Protein AF-A0A7H8QP71-F1 (afdb_monomer_lite)

Radius of gyration: 16.62 Å; chains: 1; bounding box: 45×34×46 Å

Foldseek 3Di:
DVVVPQFADEDEDDPPQLLQDADQVVSLVSQVVVLVVVLVVCVVPVRHYAYAGRANPPQLQSRLVSQCCSCPPSVHQYHEHAAFRQHDPRQDTHACQDCSNVNNLVSLLVSLHEYEYFYHFHGPVQQDDDDRPCPVVCVCTDPNHPRLVRSVVSVVSNVVSCVCVSRVSHHYHYPDVNSD

pLDDT: mean 95.92, std 5.65, range [64.25, 98.94]

Structure (mmCIF, N/CA/C/O backbone):
data_AF-A0A7H8QP71-F1
#
_entry.id   AF-A0A7H8QP71-F1
#
loop_
_atom_site.group_PDB
_atom_site.id
_atom_site.type_symbol
_atom_site.label_atom_id
_atom_site.label_alt_id
_atom_site.label_comp_id
_atom_site.label_asym_id
_atom_site.label_entity_id
_atom_site.label_seq_id
_atom_site.pdbx_PDB_ins_code
_atom_site.Cartn_x
_atom_site.Cartn_y
_atom_site.Cartn_z
_atom_site.occupancy
_atom_site.B_iso_or_equiv
_atom_site.auth_seq_id
_atom_site.auth_comp_id
_atom_site.auth_asym_id
_atom_site.auth_atom_id
_atom_site.pdbx_PDB_model_num
ATOM 1 N N . MET A 1 1 ? -24.099 -7.118 -1.030 1.00 96.75 1 MET A N 1
ATOM 2 C CA . MET A 1 1 ? -23.717 -7.487 0.349 1.00 96.75 1 MET A CA 1
ATOM 3 C C . MET A 1 1 ? -24.867 -8.198 1.041 1.00 96.75 1 MET A C 1
ATOM 5 O O . MET A 1 1 ? -24.721 -9.385 1.267 1.00 96.75 1 MET A O 1
ATOM 9 N N . ASP A 1 2 ? -26.013 -7.548 1.276 1.00 97.75 2 ASP A N 1
ATOM 10 C CA . ASP A 1 2 ? -27.135 -8.154 2.027 1.00 97.75 2 ASP A CA 1
ATOM 11 C C . ASP A 1 2 ? -27.698 -9.436 1.399 1.00 97.75 2 ASP A C 1
ATOM 13 O O . ASP A 1 2 ? -27.838 -10.438 2.089 1.00 97.75 2 ASP A O 1
ATOM 17 N N . ALA A 1 3 ? -27.947 -9.435 0.086 1.00 98.31 3 ALA A N 1
ATOM 18 C CA . ALA A 1 3 ? -28.452 -10.617 -0.622 1.00 98.31 3 ALA A CA 1
ATOM 19 C C . ALA A 1 3 ? -27.491 -11.823 -0.577 1.00 98.31 3 ALA A C 1
ATOM 21 O O . ALA A 1 3 ? -27.935 -12.959 -0.672 1.00 98.31 3 ALA A O 1
ATOM 22 N N . GLU A 1 4 ? -26.192 -11.566 -0.397 1.00 98.00 4 GLU A N 1
ATOM 23 C CA . GLU A 1 4 ? -25.118 -12.569 -0.440 1.00 98.00 4 GLU A CA 1
ATOM 24 C C . GLU A 1 4 ? -24.522 -12.849 0.953 1.00 98.00 4 GLU A C 1
ATOM 26 O O . GLU A 1 4 ? -23.498 -13.516 1.067 1.00 98.00 4 GLU A O 1
ATOM 31 N N . GLY A 1 5 ? -25.107 -12.298 2.025 1.00 97.81 5 GLY A N 1
ATOM 32 C CA . GLY A 1 5 ? -24.637 -12.515 3.398 1.00 97.81 5 GLY A CA 1
ATOM 33 C C . GLY A 1 5 ? -23.273 -11.896 3.739 1.00 97.81 5 GLY A C 1
ATOM 34 O O . GLY A 1 5 ? -22.621 -12.339 4.679 1.00 97.81 5 GLY A O 1
ATOM 35 N N . VAL A 1 6 ? -22.813 -10.876 3.006 1.00 98.06 6 VAL A N 1
ATOM 36 C CA . VAL A 1 6 ? -21.547 -10.185 3.321 1.00 98.06 6 VAL A CA 1
ATOM 37 C C . VAL A 1 6 ? -21.783 -9.142 4.412 1.00 98.06 6 VAL A C 1
ATOM 39 O O . VAL A 1 6 ? -22.377 -8.088 4.163 1.00 98.06 6 VAL A O 1
ATOM 42 N N . GLU A 1 7 ? -21.304 -9.425 5.620 1.00 98.00 7 GLU A N 1
ATOM 43 C CA . GLU A 1 7 ? -21.551 -8.593 6.804 1.00 98.00 7 GLU A CA 1
ATOM 44 C C . GLU A 1 7 ? -20.663 -7.349 6.871 1.00 98.00 7 GLU A C 1
ATOM 46 O O . GLU A 1 7 ? -21.140 -6.288 7.263 1.00 98.00 7 GLU A O 1
ATOM 51 N N . TYR A 1 8 ? -19.406 -7.437 6.438 1.00 98.44 8 TYR A N 1
ATOM 52 C CA . TYR A 1 8 ? -18.446 -6.341 6.556 1.00 98.44 8 TYR A CA 1
ATOM 53 C C . TYR A 1 8 ? -17.521 -6.276 5.342 1.00 98.44 8 TYR A C 1
ATOM 55 O O . TYR A 1 8 ? -17.147 -7.311 4.788 1.00 98.44 8 TYR A O 1
ATOM 63 N N . MET A 1 9 ? -17.144 -5.069 4.923 1.00 98.38 9 MET A N 1
ATOM 64 C CA . MET A 1 9 ? -16.228 -4.855 3.804 1.00 98.38 9 MET A CA 1
ATOM 65 C C . MET A 1 9 ? -15.165 -3.819 4.159 1.00 98.38 9 MET A C 1
ATOM 67 O O . MET A 1 9 ? -15.475 -2.690 4.533 1.00 98.38 9 MET A O 1
ATOM 71 N N . LEU A 1 10 ? -13.902 -4.203 3.989 1.00 98.38 10 LEU A N 1
ATOM 72 C CA . LEU A 1 10 ? -12.788 -3.265 3.995 1.00 98.38 10 LEU A CA 1
ATOM 73 C C . LEU A 1 10 ? -12.629 -2.682 2.592 1.00 98.38 10 LEU A C 1
ATOM 75 O O . LEU A 1 10 ? -12.490 -3.420 1.618 1.00 98.38 10 LEU A O 1
ATOM 79 N N . LEU A 1 11 ? -12.687 -1.360 2.502 1.00 98.62 11 LEU A N 1
ATOM 80 C CA . LEU A 1 11 ? -12.586 -0.593 1.270 1.00 98.62 11 LEU A CA 1
ATOM 81 C C . LEU A 1 11 ? -11.165 -0.046 1.106 1.00 98.62 11 LEU A C 1
ATOM 83 O O . LEU A 1 11 ? -10.495 0.282 2.085 1.00 98.62 11 LEU A O 1
ATOM 87 N N . SER A 1 12 ? -10.716 0.082 -0.138 1.00 98.56 12 SER A N 1
ATOM 88 C CA . SER A 1 12 ? -9.365 0.534 -0.478 1.00 98.56 12 SER A CA 1
ATOM 89 C C . SER A 1 12 ? -9.347 1.298 -1.800 1.00 98.56 12 SER A C 1
ATOM 91 O O . SER A 1 12 ? -10.229 1.119 -2.645 1.00 98.56 12 SER A O 1
ATOM 93 N N . LEU A 1 13 ? -8.316 2.119 -2.015 1.00 98.38 13 LEU A N 1
ATOM 94 C CA . LEU A 1 13 ? -8.101 2.789 -3.297 1.00 98.38 13 LEU A CA 1
ATOM 95 C C . LEU A 1 13 ? -7.766 1.760 -4.383 1.00 98.38 13 LEU A C 1
ATOM 97 O O . LEU A 1 13 ? -6.884 0.921 -4.204 1.00 98.38 13 LEU A O 1
ATOM 101 N N . THR A 1 14 ? -8.463 1.836 -5.517 1.00 97.06 14 THR A N 1
ATOM 102 C CA . THR A 1 14 ? -8.239 0.924 -6.644 1.00 97.06 14 THR A CA 1
ATOM 103 C C . THR A 1 14 ? -6.866 1.128 -7.298 1.00 97.06 14 THR A C 1
ATOM 105 O O . THR A 1 14 ? -6.278 2.209 -7.243 1.00 97.06 14 THR A O 1
ATOM 108 N N . SER A 1 15 ? -6.365 0.079 -7.945 1.00 96.25 15 SER A N 1
ATOM 109 C CA . SER A 1 15 ? -5.052 0.047 -8.593 1.00 96.25 15 SER A CA 1
ATOM 110 C C . SER A 1 15 ? -4.991 0.942 -9.847 1.00 96.25 15 SER A C 1
ATOM 112 O O . SER A 1 15 ? -5.949 0.957 -10.623 1.00 96.25 15 SER A O 1
ATOM 114 N N . PRO A 1 16 ? -3.883 1.674 -10.099 1.00 95.75 16 PRO A N 1
ATOM 115 C CA . PRO A 1 16 ? -2.628 1.675 -9.338 1.00 95.75 16 PRO A CA 1
ATOM 116 C C . PRO A 1 16 ? -2.602 2.674 -8.170 1.00 95.75 16 PRO A C 1
ATOM 118 O O . PRO A 1 16 ? -1.577 2.788 -7.506 1.00 95.75 16 PRO A O 1
ATOM 121 N N . GLY A 1 17 ? -3.680 3.425 -7.930 1.00 97.06 17 GLY A N 1
ATOM 122 C CA . GLY A 1 17 ? -3.755 4.423 -6.862 1.00 97.06 17 GLY A CA 1
ATOM 123 C C . GLY A 1 17 ? -2.553 5.375 -6.833 1.00 97.06 17 GLY A C 1
ATOM 124 O O . GLY A 1 17 ? -2.038 5.793 -7.874 1.00 97.06 17 GLY A O 1
ATOM 125 N N . CYS A 1 18 ? -2.068 5.675 -5.627 1.00 98.06 18 CYS A N 1
ATOM 126 C CA . CYS A 1 18 ? -0.901 6.534 -5.412 1.00 98.06 18 CYS A CA 1
ATOM 127 C C . CYS A 1 18 ? 0.391 5.952 -6.012 1.00 98.06 18 CYS A C 1
ATOM 129 O O . CYS A 1 18 ? 1.253 6.708 -6.463 1.00 98.06 18 CYS A O 1
ATOM 131 N N . GLN A 1 19 ? 0.509 4.620 -6.105 1.00 98.25 19 GLN A N 1
ATOM 132 C CA . GLN A 1 19 ? 1.665 3.953 -6.716 1.00 98.25 19 GLN A CA 1
ATOM 133 C C . GLN A 1 19 ? 1.809 4.275 -8.209 1.00 98.25 19 GLN A C 1
ATOM 135 O O . GLN A 1 19 ? 2.903 4.165 -8.765 1.00 98.25 19 GLN A O 1
ATOM 140 N N . GLY A 1 20 ? 0.725 4.684 -8.875 1.00 97.19 20 GLY A N 1
ATOM 141 C CA . GLY A 1 20 ? 0.747 5.117 -10.270 1.00 97.19 20 GLY A CA 1
ATOM 142 C C . GLY A 1 20 ? 1.223 6.554 -10.492 1.00 97.19 20 GLY A C 1
ATOM 143 O O . GLY A 1 20 ? 1.465 6.914 -11.641 1.00 97.19 20 GLY A O 1
ATOM 144 N N . ILE A 1 21 ? 1.349 7.369 -9.439 1.00 97.50 21 ILE A N 1
ATOM 145 C CA . ILE A 1 21 ? 1.651 8.803 -9.532 1.00 97.50 21 ILE A CA 1
ATOM 146 C C . ILE A 1 21 ? 3.168 9.026 -9.360 1.00 97.50 21 ILE A C 1
ATOM 148 O O . ILE A 1 21 ? 3.681 8.823 -8.257 1.00 97.50 21 ILE A O 1
ATOM 152 N N . PRO A 1 22 ? 3.906 9.458 -10.407 1.00 96.88 22 PRO A N 1
ATOM 153 C CA . PRO A 1 22 ? 5.357 9.653 -10.313 1.00 96.88 22 PRO A CA 1
ATOM 154 C C . PRO A 1 22 ? 5.771 10.914 -9.547 1.00 96.88 22 PRO A C 1
ATOM 156 O O . PRO A 1 22 ? 6.886 10.980 -9.038 1.00 96.88 22 PRO A O 1
ATOM 159 N N . ASP A 1 23 ? 4.902 11.925 -9.475 1.00 98.06 23 ASP A N 1
ATOM 160 C CA . ASP A 1 23 ? 5.159 13.126 -8.679 1.00 98.06 23 ASP A CA 1
ATOM 161 C C . ASP A 1 23 ? 4.878 12.844 -7.199 1.00 98.06 23 ASP A C 1
ATOM 163 O O . ASP A 1 23 ? 3.738 12.580 -6.814 1.00 98.06 23 ASP A O 1
ATOM 167 N N . GLN A 1 24 ? 5.923 12.909 -6.371 1.00 98.25 24 GLN A N 1
ATOM 168 C CA . GLN A 1 24 ? 5.843 12.585 -4.946 1.00 98.25 24 GLN A CA 1
ATOM 169 C C . GLN A 1 24 ? 4.784 13.420 -4.217 1.00 98.25 24 GLN A C 1
ATOM 171 O O . GLN A 1 24 ? 3.942 12.867 -3.514 1.00 98.25 24 GLN A O 1
ATOM 176 N N . LYS A 1 25 ? 4.779 14.744 -4.409 1.00 98.44 25 LYS A N 1
ATOM 177 C CA . LYS A 1 25 ? 3.866 15.641 -3.684 1.00 98.44 25 LYS A CA 1
ATOM 178 C C . LYS A 1 25 ? 2.413 15.382 -4.059 1.00 98.44 25 LYS A C 1
ATOM 180 O O . LYS A 1 25 ? 1.537 15.415 -3.198 1.00 98.44 25 LYS A O 1
ATOM 185 N N . LEU A 1 26 ? 2.149 15.120 -5.336 1.00 98.62 26 LEU A N 1
ATOM 186 C CA . LEU A 1 26 ? 0.825 14.760 -5.817 1.00 98.62 26 LEU A CA 1
ATOM 187 C C . LEU A 1 26 ? 0.392 13.395 -5.279 1.00 98.62 26 LEU A C 1
ATOM 189 O O . LEU A 1 26 ? -0.768 13.258 -4.898 1.00 98.62 26 LEU A O 1
ATOM 193 N N . ALA A 1 27 ? 1.291 12.410 -5.218 1.00 98.75 27 ALA A N 1
ATOM 194 C CA . ALA A 1 27 ? 0.999 11.087 -4.668 1.00 98.75 27 ALA A CA 1
ATOM 195 C C . ALA A 1 27 ? 0.645 11.162 -3.174 1.00 98.75 27 ALA A C 1
ATOM 197 O O . ALA A 1 27 ? -0.358 10.593 -2.750 1.00 98.75 27 ALA A O 1
ATOM 198 N N . GLU A 1 28 ? 1.433 11.905 -2.393 1.00 98.81 28 GLU A N 1
ATOM 199 C CA . GLU A 1 28 ? 1.207 12.140 -0.961 1.00 98.81 28 GLU A CA 1
ATOM 200 C C . GLU A 1 28 ? -0.116 12.864 -0.718 1.00 98.81 28 GLU A C 1
ATOM 202 O O . GLU A 1 28 ? -0.943 12.401 0.064 1.00 98.81 28 GLU A O 1
ATOM 207 N N . LYS A 1 29 ? -0.360 13.953 -1.456 1.00 98.75 29 LYS A N 1
ATOM 208 C CA . LYS A 1 29 ? -1.617 14.696 -1.379 1.00 98.75 29 LYS A CA 1
ATOM 209 C C . LYS A 1 29 ? -2.817 13.815 -1.740 1.00 98.75 29 LYS A C 1
ATOM 211 O O . LYS A 1 29 ? -3.819 13.836 -1.033 1.00 98.75 29 LYS A O 1
ATOM 216 N N . SER A 1 30 ? -2.704 13.027 -2.810 1.00 98.75 30 SER A N 1
ATOM 217 C CA . SER A 1 30 ? -3.775 12.130 -3.261 1.00 98.75 30 SER A CA 1
ATOM 218 C C . SER A 1 30 ? -4.073 11.037 -2.235 1.00 98.75 30 SER A C 1
ATOM 220 O O . SER A 1 30 ? -5.234 10.677 -2.062 1.00 98.75 30 SER A O 1
ATOM 222 N N . ALA A 1 31 ? -3.047 10.528 -1.541 1.00 98.88 31 ALA A N 1
ATOM 223 C CA . ALA A 1 31 ? -3.216 9.568 -0.455 1.00 98.88 31 ALA A CA 1
ATOM 224 C C . ALA A 1 31 ? -4.059 10.170 0.677 1.00 98.88 31 ALA A C 1
ATOM 226 O O . ALA A 1 31 ? -5.094 9.607 1.027 1.00 98.88 31 ALA A O 1
ATOM 227 N N . THR A 1 32 ? -3.670 11.345 1.180 1.00 98.88 32 THR A N 1
ATOM 228 C CA . THR A 1 32 ? -4.397 12.034 2.255 1.00 98.88 32 THR A CA 1
ATOM 229 C C . THR A 1 32 ? -5.830 12.379 1.846 1.00 98.88 32 THR A C 1
ATOM 231 O O . THR A 1 32 ? -6.762 12.042 2.573 1.00 98.88 32 THR A O 1
ATOM 234 N N . GLU A 1 33 ? -6.035 12.968 0.662 1.00 98.81 33 GLU A N 1
ATOM 235 C CA . GLU A 1 33 ? -7.375 13.327 0.171 1.00 98.81 33 GLU A CA 1
ATOM 236 C C . GLU A 1 33 ? -8.281 12.096 0.013 1.00 98.81 33 GLU A C 1
ATOM 238 O O . GLU A 1 33 ? -9.457 12.141 0.379 1.00 98.81 33 GLU A O 1
ATOM 243 N N . PHE A 1 34 ? -7.741 10.979 -0.490 1.00 98.88 34 PHE A N 1
ATOM 244 C CA . PHE A 1 34 ? -8.492 9.729 -0.578 1.00 98.88 34 PHE A CA 1
ATOM 245 C C . PHE A 1 34 ? -8.835 9.168 0.803 1.00 98.88 34 PHE A C 1
ATOM 247 O O . PHE A 1 34 ? -9.967 8.740 1.013 1.00 98.88 34 PHE A O 1
ATOM 254 N N . ASN A 1 35 ? -7.881 9.155 1.734 1.00 98.94 35 ASN A N 1
ATOM 255 C CA . ASN A 1 35 ? -8.091 8.609 3.071 1.00 98.94 35 ASN A CA 1
ATOM 256 C C . ASN A 1 35 ? -9.153 9.405 3.840 1.00 98.94 35 ASN A C 1
ATOM 258 O O . ASN A 1 35 ? -10.042 8.808 4.446 1.00 98.94 35 ASN A O 1
ATOM 262 N N . ASP A 1 36 ? -9.116 10.735 3.754 1.00 98.88 36 ASP A N 1
ATOM 263 C CA . ASP A 1 36 ? -10.110 11.604 4.387 1.00 98.88 36 ASP A CA 1
ATOM 264 C C . ASP A 1 36 ? -11.502 11.404 3.768 1.00 98.88 36 ASP A C 1
ATOM 266 O O . ASP A 1 36 ? -12.500 11.274 4.485 1.00 98.88 36 ASP A O 1
ATOM 270 N N . TRP A 1 37 ? -11.577 11.309 2.434 1.00 98.81 37 TRP A N 1
ATOM 271 C CA . TRP A 1 37 ? -12.822 10.986 1.737 1.00 98.81 37 TRP A CA 1
ATOM 272 C C . TRP A 1 37 ? -13.361 9.613 2.154 1.00 98.81 37 TRP A C 1
ATOM 274 O O . TRP A 1 37 ? -14.534 9.490 2.509 1.00 98.81 37 TRP A O 1
ATOM 284 N N . LEU A 1 38 ? -12.510 8.584 2.170 1.00 98.81 38 LEU A N 1
ATOM 285 C CA . LEU A 1 38 ? -12.912 7.227 2.521 1.00 98.81 38 LEU A CA 1
ATOM 286 C C . LEU A 1 38 ? -13.401 7.149 3.971 1.00 98.81 38 LEU A C 1
ATOM 288 O O . LEU A 1 38 ? -14.416 6.507 4.232 1.00 98.81 38 LEU A O 1
ATOM 292 N N . ALA A 1 39 ? -12.736 7.827 4.907 1.00 98.81 39 ALA A N 1
ATOM 293 C CA . ALA A 1 39 ? -13.176 7.894 6.297 1.00 98.81 39 ALA A CA 1
ATOM 294 C C . ALA A 1 39 ? -14.568 8.538 6.429 1.00 98.81 39 ALA A C 1
ATOM 296 O O . ALA A 1 39 ? -15.423 8.035 7.170 1.00 98.81 39 ALA A O 1
ATOM 297 N N . ALA A 1 40 ? -14.834 9.606 5.669 1.00 98.69 40 ALA A N 1
ATOM 298 C CA . ALA A 1 40 ? -16.148 10.242 5.627 1.00 98.69 40 ALA A CA 1
ATOM 299 C C . ALA A 1 40 ? -17.231 9.309 5.052 1.00 98.69 40 ALA A C 1
ATOM 301 O O . ALA A 1 40 ? -18.346 9.269 5.575 1.00 98.69 40 ALA A O 1
ATOM 302 N N . GLU A 1 41 ? -16.916 8.527 4.015 1.00 98.62 41 GLU A N 1
ATOM 303 C CA . GLU A 1 41 ? -17.840 7.540 3.440 1.00 98.62 41 GLU A CA 1
ATOM 304 C C . GLU A 1 41 ? -18.102 6.362 4.386 1.00 98.62 41 GLU A C 1
ATOM 306 O O . GLU A 1 41 ? -19.257 6.002 4.618 1.00 98.62 41 GLU A O 1
ATOM 311 N N . VAL A 1 42 ? -17.052 5.802 4.991 1.00 98.38 42 VAL A N 1
ATOM 312 C CA . VAL A 1 42 ? -17.143 4.703 5.965 1.00 98.38 42 VAL A CA 1
ATOM 313 C C . VAL A 1 42 ? -18.014 5.099 7.157 1.00 98.38 42 VAL A C 1
ATOM 315 O O . VAL A 1 42 ? -18.854 4.313 7.595 1.00 98.38 42 VAL A O 1
ATOM 318 N N . THR A 1 43 ? -17.895 6.338 7.642 1.00 97.62 43 THR A N 1
ATOM 319 C CA . THR A 1 43 ? -18.673 6.837 8.790 1.00 97.62 43 THR A CA 1
ATOM 320 C C . THR A 1 43 ? -20.185 6.819 8.540 1.00 97.62 43 THR A C 1
ATOM 322 O O . THR A 1 43 ? -20.961 6.677 9.485 1.00 97.62 43 THR A O 1
ATOM 325 N N . LYS A 1 44 ? -20.636 6.879 7.278 1.00 98.25 44 LYS A N 1
ATOM 326 C CA . LYS A 1 44 ? -22.067 6.783 6.936 1.00 98.25 44 LYS A CA 1
ATOM 327 C C . LYS A 1 44 ? -22.661 5.422 7.302 1.00 98.25 44 LYS A C 1
ATOM 329 O O . LYS A 1 44 ? -23.869 5.333 7.514 1.00 98.25 44 LYS A O 1
ATOM 334 N N . ASN A 1 45 ? -21.841 4.369 7.368 1.00 97.81 45 ASN A N 1
ATOM 335 C CA . ASN A 1 45 ? -22.254 3.047 7.829 1.00 97.81 45 ASN A CA 1
ATOM 336 C C . ASN A 1 45 ? -21.063 2.221 8.359 1.00 97.81 45 ASN A C 1
ATOM 338 O O . ASN A 1 45 ? -20.688 1.187 7.799 1.00 97.81 45 ASN A O 1
ATOM 342 N N . SER A 1 46 ? -20.491 2.663 9.480 1.00 97.25 46 SER A N 1
ATOM 343 C CA . SER A 1 46 ? -19.299 2.053 10.092 1.00 97.25 46 SER A CA 1
ATOM 344 C C . SER A 1 46 ? -19.518 0.626 10.606 1.00 97.25 46 SER A C 1
ATOM 346 O O . SER A 1 46 ? -18.561 -0.109 10.826 1.00 97.25 46 SER A O 1
ATOM 348 N N . THR A 1 47 ? -20.776 0.199 10.758 1.00 97.81 47 THR A N 1
ATOM 349 C CA . THR A 1 47 ? -21.119 -1.189 11.115 1.00 97.81 47 THR A CA 1
ATOM 350 C C . THR A 1 47 ? -20.951 -2.173 9.957 1.00 97.81 47 THR A C 1
ATOM 352 O O . THR A 1 47 ? -20.939 -3.378 10.189 1.00 97.81 47 THR A O 1
ATOM 355 N N . ARG A 1 48 ? -20.829 -1.678 8.717 1.00 98.31 48 ARG A N 1
ATOM 356 C CA . ARG A 1 48 ? -20.731 -2.496 7.493 1.00 98.31 48 ARG A CA 1
ATOM 357 C C . ARG A 1 48 ? -19.452 -2.250 6.698 1.00 98.31 48 ARG A C 1
ATOM 359 O O . ARG A 1 48 ? -19.092 -3.090 5.874 1.00 98.31 48 ARG A O 1
ATOM 366 N N . PHE A 1 49 ? -18.784 -1.121 6.924 1.00 98.75 49 PHE A N 1
ATOM 367 C CA . PHE A 1 49 ? -17.603 -0.720 6.170 1.00 98.75 49 PHE A CA 1
ATOM 368 C C . PHE A 1 49 ? -16.456 -0.300 7.081 1.00 98.75 49 PHE A C 1
ATOM 370 O O . PHE A 1 49 ? -16.677 0.278 8.144 1.00 98.75 49 PHE A O 1
ATOM 377 N N . GLY A 1 50 ? -15.239 -0.559 6.612 1.00 98.69 50 GLY A N 1
ATOM 378 C CA . GLY A 1 50 ? -13.987 -0.052 7.165 1.00 98.69 50 GLY A CA 1
ATOM 379 C C . GLY A 1 50 ? -13.039 0.364 6.040 1.00 98.69 50 GLY A C 1
ATOM 380 O O . GLY A 1 50 ? -13.294 0.069 4.871 1.00 98.69 50 GLY A O 1
ATOM 381 N N . GLY A 1 51 ? -11.955 1.056 6.381 1.00 98.69 51 GLY A N 1
ATOM 382 C CA . GLY A 1 51 ? -10.973 1.546 5.411 1.00 98.69 51 GLY A CA 1
ATOM 383 C C . GLY A 1 51 ? -9.604 0.887 5.548 1.00 98.69 51 GLY A C 1
ATOM 384 O O . GLY A 1 51 ? -9.181 0.526 6.650 1.00 98.69 51 GLY A O 1
ATOM 385 N N . LEU A 1 52 ? -8.911 0.764 4.418 1.00 98.94 52 LEU A N 1
ATOM 386 C CA . LEU A 1 52 ? -7.473 0.534 4.325 1.00 98.94 52 LEU A CA 1
ATOM 387 C C . LEU A 1 52 ? -6.818 1.780 3.728 1.00 98.94 52 LEU A C 1
ATOM 389 O O . LEU A 1 52 ? -7.277 2.303 2.711 1.00 98.94 52 LEU A O 1
ATOM 393 N N . ALA A 1 53 ? -5.737 2.232 4.356 1.00 98.94 53 ALA A N 1
ATOM 394 C CA . ALA A 1 53 ? -5.020 3.432 3.965 1.00 98.94 53 ALA A CA 1
ATOM 395 C C . ALA A 1 53 ? -4.444 3.299 2.554 1.00 98.94 53 ALA A C 1
ATOM 397 O O . ALA A 1 53 ? -3.720 2.343 2.257 1.00 98.94 53 ALA A O 1
ATOM 398 N N . ALA A 1 54 ? -4.724 4.288 1.708 1.00 98.88 54 ALA A N 1
ATOM 399 C CA . ALA A 1 54 ? -3.892 4.575 0.554 1.00 98.88 54 ALA A CA 1
ATOM 400 C C . ALA A 1 54 ? -2.619 5.275 1.037 1.00 98.88 54 ALA A C 1
ATOM 402 O O . ALA A 1 54 ? -2.677 6.164 1.886 1.00 98.88 54 ALA A O 1
ATOM 403 N N . LEU A 1 55 ? -1.472 4.887 0.488 1.00 98.94 55 LEU A N 1
ATOM 404 C CA . LEU A 1 55 ? -0.169 5.414 0.887 1.00 98.94 55 LEU A CA 1
ATOM 405 C C . LEU A 1 55 ? 0.623 5.821 -0.352 1.00 98.94 55 LEU A C 1
ATOM 407 O O . LEU A 1 55 ? 0.698 5.063 -1.320 1.00 98.94 55 LEU A O 1
ATOM 411 N N . SER A 1 56 ? 1.233 7.004 -0.310 1.00 98.75 56 SER A N 1
ATOM 412 C CA . SER A 1 56 ? 2.354 7.323 -1.192 1.00 98.75 56 SER A CA 1
ATOM 413 C C . SER A 1 56 ? 3.573 6.589 -0.667 1.00 98.75 56 SER A C 1
ATOM 415 O O . SER A 1 56 ? 3.921 6.744 0.496 1.00 98.75 56 SER A O 1
ATOM 417 N N . MET A 1 57 ? 4.223 5.794 -1.509 1.00 98.75 57 MET A N 1
ATOM 418 C CA . MET A 1 57 ? 5.383 5.007 -1.090 1.00 98.75 57 MET A CA 1
ATOM 419 C C . MET A 1 57 ? 6.698 5.612 -1.593 1.00 98.75 57 MET A C 1
ATOM 421 O O . MET A 1 57 ? 7.710 4.923 -1.603 1.00 98.75 57 MET A O 1
ATOM 425 N N . HIS A 1 58 ? 6.700 6.883 -2.011 1.00 98.75 58 HIS A N 1
ATOM 426 C CA . HIS A 1 58 ? 7.911 7.621 -2.408 1.00 98.75 58 HIS A CA 1
ATOM 427 C C . HIS A 1 58 ? 8.890 7.804 -1.239 1.00 98.75 58 HIS A C 1
ATOM 429 O O . HIS A 1 58 ? 10.095 7.615 -1.400 1.00 98.75 58 HIS A O 1
ATOM 435 N N . ASP A 1 59 ? 8.365 8.148 -0.060 1.00 98.69 59 ASP A N 1
ATOM 436 C CA . ASP A 1 59 ? 9.132 8.325 1.173 1.00 98.69 59 ASP A CA 1
ATOM 437 C C . ASP A 1 59 ? 8.561 7.412 2.276 1.00 98.69 59 ASP A C 1
ATOM 439 O O . ASP A 1 59 ? 7.414 7.591 2.693 1.00 98.69 59 ASP A O 1
ATOM 443 N N . PRO A 1 60 ? 9.339 6.441 2.785 1.00 98.81 60 PRO A N 1
ATOM 444 C CA . PRO A 1 60 ? 8.887 5.496 3.801 1.00 98.81 60 PRO A CA 1
ATOM 445 C C . PRO A 1 60 ? 8.535 6.164 5.131 1.00 98.81 60 PRO A C 1
ATOM 447 O O . PRO A 1 60 ? 7.687 5.651 5.858 1.00 98.81 60 PRO A O 1
ATOM 450 N N . SER A 1 61 ? 9.150 7.300 5.462 1.00 98.69 61 SER A N 1
ATOM 451 C CA . SER A 1 61 ? 8.835 8.045 6.686 1.00 98.69 61 SER A CA 1
ATOM 452 C C . SER A 1 61 ? 7.508 8.787 6.551 1.00 98.69 61 SER A C 1
ATOM 454 O O . SER A 1 61 ? 6.716 8.803 7.493 1.00 98.69 61 SER A O 1
ATOM 456 N N . GLN A 1 62 ? 7.234 9.356 5.374 1.00 98.75 62 GLN A N 1
ATOM 457 C CA . GLN A 1 62 ? 5.944 9.984 5.080 1.00 98.75 62 GLN A CA 1
ATOM 458 C C . GLN A 1 62 ? 4.825 8.936 5.050 1.00 98.75 62 GLN A C 1
ATOM 460 O O . GLN A 1 62 ? 3.802 9.123 5.709 1.00 98.75 62 GLN A O 1
ATOM 465 N N . ALA A 1 63 ? 5.054 7.803 4.378 1.00 98.94 63 ALA A N 1
ATOM 466 C CA . ALA A 1 63 ? 4.110 6.690 4.328 1.00 98.94 63 ALA A CA 1
ATOM 467 C C . ALA A 1 63 ? 3.788 6.158 5.733 1.00 98.94 63 ALA A C 1
ATOM 469 O O . ALA A 1 63 ? 2.637 5.863 6.048 1.00 98.94 63 ALA A O 1
ATOM 470 N N . ALA A 1 64 ? 4.804 6.061 6.596 1.00 98.94 64 ALA A N 1
ATOM 471 C CA . ALA A 1 64 ? 4.650 5.648 7.987 1.00 98.94 64 ALA A CA 1
ATOM 472 C C . ALA A 1 64 ? 3.772 6.626 8.778 1.00 98.94 64 ALA A C 1
ATOM 474 O O . ALA A 1 64 ? 2.889 6.189 9.513 1.00 98.94 64 ALA A O 1
ATOM 475 N N . ALA A 1 65 ? 3.997 7.931 8.609 1.00 98.94 65 ALA A N 1
ATOM 476 C CA . ALA A 1 65 ? 3.214 8.967 9.273 1.00 98.94 65 ALA A CA 1
ATOM 477 C C . ALA A 1 65 ? 1.749 8.969 8.806 1.00 98.94 65 ALA A C 1
ATOM 479 O O . ALA A 1 65 ? 0.846 9.061 9.634 1.00 98.94 65 ALA A O 1
ATOM 480 N N . GLU A 1 66 ? 1.491 8.807 7.504 1.00 98.94 66 GLU A N 1
ATOM 481 C CA . GLU A 1 66 ? 0.118 8.729 6.988 1.00 98.94 66 GLU A CA 1
ATOM 482 C C . GLU A 1 66 ? -0.588 7.436 7.431 1.00 98.94 66 GLU A C 1
ATOM 484 O O . GLU A 1 66 ? -1.770 7.459 7.780 1.00 98.94 66 GLU A O 1
ATOM 489 N N . LEU A 1 67 ? 0.125 6.308 7.504 1.00 98.94 67 LEU A N 1
ATOM 490 C CA . LEU A 1 67 ? -0.427 5.081 8.080 1.00 98.94 67 LEU A CA 1
ATOM 491 C C . LEU A 1 67 ? -0.775 5.265 9.565 1.00 98.94 67 LEU A C 1
ATOM 493 O O . LEU A 1 67 ? -1.858 4.883 9.995 1.00 98.94 67 LEU A O 1
ATOM 497 N N . GLU A 1 68 ? 0.115 5.870 10.350 1.00 98.94 68 GLU A N 1
ATOM 498 C CA . GLU A 1 68 ? -0.139 6.164 11.762 1.00 98.94 68 GLU A CA 1
ATOM 499 C C . GLU A 1 68 ? -1.370 7.057 11.931 1.00 98.94 68 GLU A C 1
ATOM 501 O O . GLU A 1 68 ? -2.265 6.711 12.704 1.00 98.94 68 GLU A O 1
ATOM 506 N N . ARG A 1 69 ? -1.477 8.138 11.149 1.00 98.88 69 ARG A N 1
ATOM 507 C CA . ARG A 1 69 ? -2.641 9.033 11.149 1.00 98.88 69 ARG A CA 1
ATOM 508 C C . ARG A 1 69 ? -3.931 8.280 10.829 1.00 98.88 69 ARG A C 1
ATOM 510 O O . ARG A 1 69 ? -4.898 8.347 11.577 1.00 98.88 69 ARG A O 1
ATOM 517 N N . THR A 1 70 ? -3.957 7.525 9.735 1.00 98.94 70 THR A N 1
ATOM 518 C CA . THR A 1 70 ? -5.167 6.805 9.303 1.00 98.94 70 THR A CA 1
ATOM 519 C C . THR A 1 70 ? -5.608 5.732 10.300 1.00 98.94 70 THR A C 1
ATOM 521 O O . THR A 1 70 ? -6.801 5.584 10.561 1.00 98.94 70 THR A O 1
ATOM 524 N N . VAL A 1 71 ? -4.669 5.012 10.914 1.00 98.88 71 VAL A N 1
ATOM 525 C CA . VAL A 1 71 ? -4.978 3.998 11.932 1.00 98.88 71 VAL A CA 1
ATOM 526 C C . VAL A 1 71 ? -5.475 4.646 13.225 1.00 98.88 71 VAL A C 1
ATOM 528 O O . VAL A 1 71 ? -6.484 4.212 13.778 1.00 98.88 71 VAL A O 1
ATOM 531 N N . THR A 1 72 ? -4.795 5.687 13.709 1.00 98.75 72 THR A N 1
ATOM 532 C CA . THR A 1 72 ? -5.056 6.258 15.042 1.00 98.75 72 THR A CA 1
ATOM 533 C C . THR A 1 72 ? -6.160 7.313 15.061 1.00 98.75 72 THR A C 1
ATOM 535 O O . THR A 1 72 ? -6.872 7.425 16.057 1.00 98.75 72 THR A O 1
ATOM 538 N N . GLU A 1 73 ? -6.341 8.060 13.971 1.00 98.69 73 GLU A N 1
ATOM 539 C CA . GLU A 1 73 ? -7.316 9.154 13.883 1.00 98.69 73 GLU A CA 1
ATOM 540 C C . GLU A 1 73 ? -8.547 8.773 13.051 1.00 98.69 73 GLU A C 1
ATOM 542 O O . GLU A 1 73 ? -9.657 9.200 13.371 1.00 98.69 73 GLU A O 1
ATOM 547 N N . LEU A 1 74 ? -8.381 7.952 12.003 1.00 98.69 74 LEU A N 1
ATOM 548 C CA . LEU A 1 74 ? -9.473 7.568 11.089 1.00 98.69 74 LEU A CA 1
ATOM 549 C C . LEU A 1 74 ? -10.008 6.145 11.319 1.00 98.69 74 LEU A C 1
ATOM 551 O O . LEU A 1 74 ? -10.961 5.739 10.654 1.00 98.69 74 LEU A O 1
ATOM 555 N N . ASN A 1 75 ? -9.444 5.402 12.278 1.00 98.25 75 ASN A N 1
ATOM 556 C CA . ASN A 1 75 ? -9.819 4.022 12.614 1.00 98.25 75 ASN A CA 1
ATOM 557 C C . ASN A 1 75 ? -9.701 3.044 11.430 1.00 98.25 75 ASN A C 1
ATOM 559 O O . ASN A 1 75 ? -10.507 2.120 11.286 1.00 98.25 75 ASN A O 1
ATOM 563 N N . PHE A 1 76 ? -8.718 3.251 10.551 1.00 98.81 76 PHE A N 1
ATOM 564 C CA . PHE A 1 76 ? -8.439 2.307 9.469 1.00 98.81 76 PHE A CA 1
ATOM 565 C C . PHE A 1 76 ? -7.792 1.026 10.002 1.00 98.81 76 PHE A C 1
ATOM 567 O O . PHE A 1 76 ? -7.063 1.028 10.991 1.00 98.81 76 PHE A O 1
ATOM 574 N N . PHE A 1 77 ? -8.037 -0.084 9.306 1.00 98.62 77 PHE A N 1
ATOM 575 C CA . PHE A 1 77 ? -7.612 -1.425 9.725 1.00 98.62 77 PHE A CA 1
ATOM 576 C C . PHE A 1 77 ? -6.200 -1.798 9.249 1.00 98.62 77 PHE A C 1
ATOM 578 O O . PHE A 1 77 ? -5.779 -2.938 9.421 1.00 98.62 77 PHE A O 1
ATOM 585 N N . GLY A 1 78 ? -5.482 -0.868 8.619 1.00 98.81 78 GLY A N 1
ATOM 586 C CA . GLY A 1 78 ? -4.185 -1.094 7.987 1.00 98.81 78 GLY A CA 1
ATOM 587 C C . GLY A 1 78 ? -4.045 -0.298 6.698 1.00 98.81 78 GLY A C 1
ATOM 588 O O . GLY A 1 78 ? -4.733 0.705 6.508 1.00 98.81 78 GLY A O 1
ATOM 589 N N . GLY A 1 79 ? -3.170 -0.754 5.806 1.00 98.81 79 GLY A N 1
ATOM 590 C CA . GLY A 1 79 ? -2.921 -0.124 4.506 1.00 98.81 79 GLY A CA 1
ATOM 591 C C . GLY A 1 79 ? -3.082 -1.091 3.340 1.00 98.81 79 GLY A C 1
ATOM 592 O O . GLY A 1 79 ? -2.989 -2.305 3.516 1.00 98.81 79 GLY A O 1
ATOM 593 N N . LEU A 1 80 ? -3.294 -0.553 2.139 1.00 98.81 80 LEU A N 1
ATOM 594 C CA . LEU A 1 80 ? -3.186 -1.299 0.888 1.00 98.81 80 LEU A CA 1
ATOM 595 C C . LEU A 1 80 ? -2.270 -0.550 -0.078 1.00 98.81 80 LEU A C 1
ATOM 597 O O . LEU A 1 80 ? -2.472 0.633 -0.353 1.00 98.81 80 LEU A O 1
ATOM 601 N N . VAL A 1 81 ? -1.280 -1.258 -0.616 1.00 98.75 81 VAL A N 1
ATOM 602 C CA . VAL A 1 81 ? -0.352 -0.741 -1.626 1.00 98.75 81 VAL A CA 1
ATOM 603 C C . VAL A 1 81 ? -0.486 -1.540 -2.915 1.00 98.75 81 VAL A C 1
ATOM 605 O O . VAL A 1 81 ? -0.600 -2.768 -2.897 1.00 98.75 81 VAL A O 1
ATOM 608 N N . ASN A 1 82 ? -0.490 -0.836 -4.045 1.00 98.38 82 ASN A N 1
ATOM 609 C CA . ASN A 1 82 ? -0.584 -1.446 -5.367 1.00 98.38 82 ASN A CA 1
ATOM 610 C C . ASN A 1 82 ? 0.817 -1.720 -5.935 1.00 98.38 82 ASN A C 1
ATOM 612 O O . ASN A 1 82 ? 1.310 -0.951 -6.761 1.00 98.38 82 ASN A O 1
ATOM 616 N N . ASP A 1 83 ? 1.440 -2.812 -5.488 1.00 98.19 83 ASP A N 1
ATOM 617 C CA . ASP A 1 83 ? 2.794 -3.239 -5.868 1.00 98.19 83 ASP A CA 1
ATOM 618 C C . ASP A 1 83 ? 3.836 -2.109 -5.678 1.00 98.19 83 ASP A C 1
ATOM 620 O O . ASP A 1 83 ? 3.812 -1.442 -4.650 1.00 98.19 83 ASP A O 1
ATOM 624 N N . PHE A 1 84 ? 4.768 -1.890 -6.612 1.00 97.94 84 PHE A N 1
ATOM 625 C CA . PHE A 1 84 ? 5.822 -0.874 -6.520 1.00 97.94 84 PHE A CA 1
ATOM 626 C C . PHE A 1 84 ? 5.330 0.562 -6.753 1.00 97.94 84 PHE A C 1
ATOM 628 O O . PHE A 1 84 ? 4.41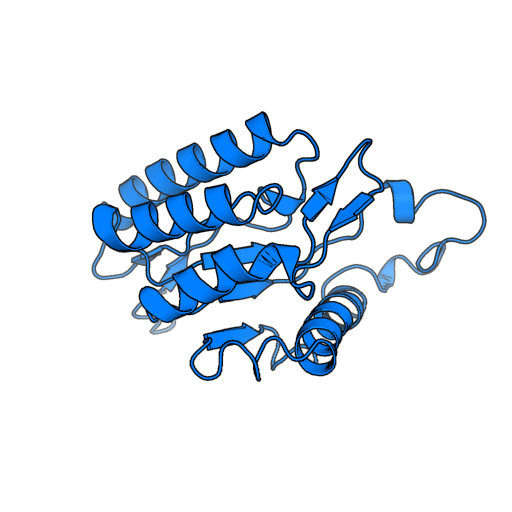1 0.820 -7.538 1.00 97.94 84 PHE A O 1
ATOM 635 N N . GLN A 1 85 ? 6.053 1.530 -6.176 1.00 98.25 85 GLN A N 1
ATOM 636 C CA . GLN A 1 85 ? 5.866 2.954 -6.468 1.00 98.25 85 GLN A CA 1
ATOM 637 C C . GLN A 1 85 ? 6.510 3.302 -7.813 1.00 98.25 85 GLN A C 1
ATOM 639 O O . GLN A 1 85 ? 7.681 2.995 -8.055 1.00 98.25 85 GLN A O 1
ATOM 644 N N . THR A 1 86 ? 5.757 3.955 -8.698 1.00 97.00 86 THR A N 1
ATOM 645 C CA . THR A 1 86 ? 6.311 4.535 -9.923 1.00 97.00 86 THR A CA 1
ATOM 646 C C . THR A 1 86 ? 7.108 5.795 -9.583 1.00 97.00 86 THR A C 1
ATOM 648 O O . THR A 1 86 ? 6.596 6.675 -8.894 1.00 97.00 86 THR A O 1
ATOM 651 N N . MET A 1 87 ? 8.337 5.884 -10.101 1.00 94.88 87 MET A N 1
ATOM 652 C CA . MET A 1 87 ? 9.295 6.964 -9.841 1.00 94.88 87 MET A CA 1
ATOM 653 C C . MET A 1 87 ? 9.738 7.670 -11.128 1.00 94.88 87 MET A C 1
ATOM 655 O O . MET A 1 87 ? 9.654 7.117 -12.231 1.00 94.88 87 MET A O 1
ATOM 659 N N . GLY A 1 88 ? 10.298 8.871 -10.969 1.00 90.75 88 GLY A N 1
ATOM 660 C CA . GLY A 1 88 ? 10.960 9.608 -12.043 1.00 90.75 88 GLY A CA 1
ATOM 661 C C . GLY A 1 88 ? 9.997 10.002 -13.160 1.00 90.75 88 GLY A C 1
ATOM 662 O O . GLY A 1 88 ? 8.923 10.538 -12.913 1.00 90.75 88 GLY A O 1
ATOM 663 N N . ASP A 1 89 ? 10.370 9.720 -14.405 1.00 89.00 89 ASP A N 1
ATOM 664 C CA . ASP A 1 89 ? 9.575 10.057 -15.591 1.00 89.00 89 ASP A CA 1
ATOM 665 C C . ASP A 1 89 ? 8.441 9.047 -15.885 1.00 89.00 89 ASP A C 1
ATOM 667 O O . ASP A 1 89 ? 7.879 9.037 -16.985 1.00 89.00 89 ASP A O 1
ATOM 671 N N . GLY A 1 90 ? 8.135 8.159 -14.935 1.00 87.12 90 GLY A N 1
ATOM 672 C CA . GLY A 1 90 ? 7.143 7.098 -15.084 1.00 87.12 90 GLY A CA 1
ATOM 673 C C . GLY A 1 90 ? 7.713 5.717 -15.418 1.00 87.12 90 GLY A C 1
ATOM 674 O O . GLY A 1 90 ? 6.933 4.771 -15.509 1.00 87.12 90 GLY A O 1
ATOM 675 N N . SER A 1 91 ? 9.032 5.569 -15.599 1.00 85.69 91 SER A N 1
ATOM 676 C CA . SER A 1 91 ? 9.665 4.257 -15.829 1.00 85.69 91 SER A CA 1
ATOM 677 C C . SER A 1 91 ? 10.309 3.645 -14.581 1.00 85.69 91 SER A C 1
ATOM 679 O O . SER A 1 91 ? 10.566 2.438 -14.546 1.00 85.69 91 SER A O 1
ATOM 681 N N . GLY A 1 92 ? 10.606 4.459 -13.564 1.00 92.12 92 GLY A N 1
ATOM 682 C CA . GLY A 1 92 ? 11.249 3.996 -12.340 1.00 92.12 92 GLY A CA 1
ATOM 683 C C . GLY A 1 92 ? 10.304 3.141 -11.499 1.00 92.12 92 GLY A C 1
ATOM 684 O O . GLY A 1 92 ? 9.114 3.443 -11.400 1.00 92.12 92 GLY A O 1
ATOM 685 N N . LYS A 1 93 ? 10.838 2.086 -10.879 1.00 95.44 93 LYS A N 1
ATOM 686 C CA . LYS A 1 93 ? 10.106 1.206 -9.963 1.00 95.44 93 LYS A CA 1
ATOM 687 C C . LYS A 1 93 ? 10.831 1.173 -8.629 1.00 95.44 93 LYS A C 1
ATOM 689 O O . LYS A 1 93 ? 12.007 0.815 -8.592 1.00 95.44 93 LYS A O 1
ATOM 694 N N . GLN A 1 94 ? 10.138 1.533 -7.560 1.00 97.56 94 GLN A N 1
ATOM 695 C CA . GLN A 1 94 ? 10.663 1.423 -6.209 1.00 97.56 94 GLN A CA 1
ATOM 696 C C . GLN A 1 94 ? 9.907 0.336 -5.451 1.00 97.56 94 GLN A C 1
ATOM 698 O O . GLN A 1 94 ? 8.709 0.463 -5.192 1.00 97.56 94 GLN A O 1
ATOM 703 N N . TYR A 1 95 ? 10.633 -0.741 -5.155 1.00 98.50 95 TYR A N 1
ATOM 704 C CA . TYR A 1 95 ? 10.179 -1.883 -4.369 1.00 98.50 95 TYR A CA 1
ATOM 705 C C . TYR A 1 95 ? 10.526 -1.686 -2.893 1.00 98.50 95 TYR A C 1
ATOM 707 O O . TYR A 1 95 ? 11.419 -0.909 -2.540 1.00 98.50 95 TYR A O 1
ATOM 715 N N . TYR A 1 96 ? 9.790 -2.376 -2.030 1.00 98.56 96 TYR A N 1
ATOM 716 C CA . TYR A 1 96 ? 9.721 -2.087 -0.601 1.00 98.56 96 TYR A CA 1
ATOM 717 C C . TYR A 1 96 ? 10.550 -3.059 0.250 1.00 98.56 96 TYR A C 1
ATOM 719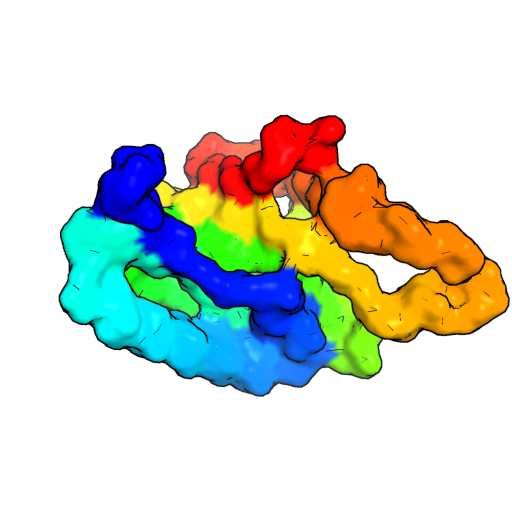 O O . TYR A 1 96 ? 10.340 -3.186 1.454 1.00 98.56 96 TYR A O 1
ATOM 727 N N . ASP A 1 97 ? 11.499 -3.763 -0.363 1.00 98.62 97 ASP A N 1
ATOM 728 C CA . ASP A 1 97 ? 12.278 -4.837 0.255 1.00 98.62 97 ASP A CA 1
ATOM 729 C C . ASP A 1 97 ? 13.640 -4.384 0.822 1.00 98.62 97 ASP A C 1
ATOM 731 O O . ASP A 1 97 ? 14.284 -5.108 1.585 1.00 98.62 97 ASP A O 1
ATOM 735 N N . THR A 1 98 ? 14.078 -3.169 0.488 1.00 98.25 98 THR A N 1
ATOM 736 C CA . THR A 1 98 ? 15.390 -2.639 0.894 1.00 98.25 98 THR A CA 1
ATOM 737 C C . THR A 1 98 ? 15.367 -1.981 2.285 1.00 98.25 98 THR A C 1
ATOM 739 O O . THR A 1 98 ? 14.311 -1.514 2.721 1.00 98.25 98 THR A O 1
ATOM 742 N N . PRO A 1 99 ? 16.529 -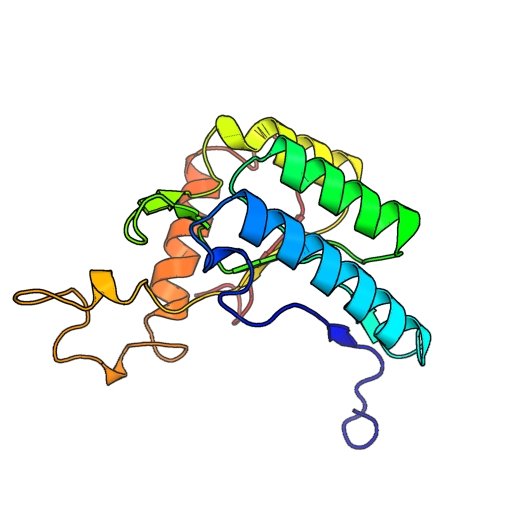1.830 2.966 1.00 98.38 99 PRO A N 1
ATOM 743 C CA . PRO A 1 99 ? 16.620 -1.125 4.252 1.00 98.38 99 PRO A CA 1
ATOM 744 C C . PRO A 1 99 ? 16.124 0.326 4.235 1.00 98.38 99 PRO A C 1
ATOM 746 O O . PRO A 1 99 ? 15.851 0.894 5.287 1.00 98.38 99 PRO A O 1
ATOM 749 N N . PHE A 1 100 ? 15.977 0.932 3.052 1.00 98.56 100 PHE A N 1
ATOM 750 C CA . PHE A 1 100 ? 15.335 2.236 2.913 1.00 98.56 100 PHE A CA 1
ATOM 751 C C . PHE A 1 100 ? 13.916 2.235 3.506 1.00 98.56 100 PHE A C 1
ATOM 753 O O . PHE A 1 100 ? 13.547 3.206 4.154 1.00 98.56 100 PHE A O 1
ATOM 760 N N . TYR A 1 101 ? 13.161 1.136 3.371 1.00 98.75 101 TYR A N 1
ATOM 761 C CA . TYR A 1 101 ? 11.796 0.997 3.902 1.00 98.75 101 TYR A CA 1
ATOM 762 C C . TYR A 1 101 ? 11.721 0.506 5.353 1.00 98.75 101 TYR A C 1
ATOM 764 O O . TYR A 1 101 ? 10.625 0.397 5.900 1.00 98.75 101 TYR A O 1
ATOM 772 N N . ASP A 1 102 ? 12.849 0.267 6.023 1.00 98.69 102 ASP A N 1
ATOM 773 C CA . ASP A 1 102 ? 12.857 -0.156 7.427 1.00 98.69 102 ASP A CA 1
ATOM 774 C C . ASP A 1 102 ? 12.088 0.8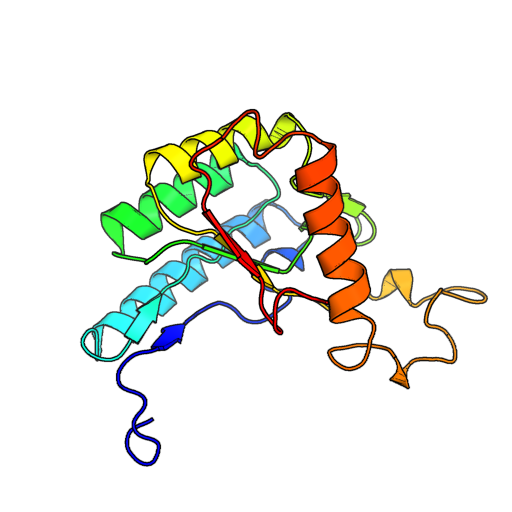03 8.368 1.00 98.69 102 ASP A C 1
ATOM 776 O O . ASP A 1 102 ? 11.387 0.302 9.249 1.00 98.69 102 ASP A O 1
ATOM 780 N N . PRO A 1 103 ? 12.115 2.147 8.203 1.00 98.75 103 PRO A N 1
ATOM 781 C CA . PRO A 1 103 ? 11.274 3.049 8.994 1.00 98.75 103 PRO A CA 1
ATOM 782 C C . PRO A 1 103 ? 9.773 2.780 8.828 1.00 98.75 103 PRO A C 1
ATOM 784 O O . PRO A 1 103 ? 9.034 2.799 9.815 1.00 98.75 103 PRO A O 1
ATOM 787 N N . PHE A 1 104 ? 9.333 2.473 7.604 1.00 98.88 104 PHE A N 1
ATOM 788 C CA . PHE A 1 104 ? 7.945 2.116 7.320 1.00 98.88 104 PHE A CA 1
ATOM 789 C C . PHE A 1 104 ? 7.576 0.794 7.988 1.00 98.88 104 PHE A C 1
ATOM 791 O O . PHE A 1 104 ? 6.627 0.739 8.768 1.00 98.88 104 PHE A O 1
ATOM 798 N N . TRP A 1 105 ? 8.370 -0.257 7.774 1.00 98.88 105 TRP A N 1
ATOM 799 C CA . TRP A 1 105 ? 8.103 -1.575 8.354 1.00 98.88 105 TRP A CA 1
ATOM 800 C C . TRP A 1 105 ? 8.143 -1.585 9.875 1.00 98.88 105 TRP A C 1
ATOM 802 O O . TRP A 1 105 ? 7.313 -2.235 10.516 1.00 98.88 105 TRP A O 1
ATOM 812 N N . LYS A 1 106 ? 9.049 -0.802 10.466 1.00 98.81 106 LYS A N 1
ATOM 813 C CA . LYS A 1 106 ? 9.075 -0.569 11.905 1.00 98.81 106 LYS A CA 1
ATOM 814 C C . LYS A 1 106 ? 7.749 0.021 12.384 1.00 98.81 106 LYS A C 1
ATOM 816 O O . LYS A 1 106 ? 7.180 -0.515 13.332 1.00 98.81 106 LYS A O 1
ATOM 821 N N . LYS A 1 107 ? 7.237 1.065 11.721 1.00 98.88 107 LYS A N 1
ATOM 822 C CA . LYS A 1 107 ? 5.964 1.696 12.095 1.00 98.88 107 LYS A CA 1
ATOM 823 C C . LYS A 1 107 ? 4.772 0.755 11.912 1.00 98.88 107 LYS A C 1
ATOM 825 O O . LYS A 1 107 ? 3.946 0.664 12.812 1.00 98.88 107 LYS A O 1
ATOM 830 N N . VAL A 1 108 ? 4.707 0.001 10.813 1.00 98.88 108 VAL A N 1
ATOM 831 C CA . VAL A 1 108 ? 3.661 -1.020 10.607 1.00 98.88 108 VAL A CA 1
ATOM 832 C C . VAL A 1 108 ? 3.648 -2.018 11.771 1.00 98.88 108 VAL A C 1
ATOM 834 O O . VAL A 1 108 ? 2.593 -2.322 12.323 1.00 98.88 108 VAL A O 1
ATOM 837 N N . GLN A 1 109 ? 4.827 -2.486 12.192 1.00 98.56 109 GLN A N 1
ATOM 838 C CA . GLN A 1 109 ? 4.962 -3.411 13.315 1.00 98.56 109 GLN A CA 1
ATOM 839 C C . GLN A 1 109 ? 4.603 -2.777 14.674 1.00 98.56 109 GLN A C 1
ATOM 841 O O . GLN A 1 109 ? 4.116 -3.477 15.561 1.00 98.56 109 GLN A O 1
ATOM 846 N N . GLU A 1 110 ? 4.875 -1.484 14.871 1.00 98.62 110 GLU A N 1
ATOM 847 C CA . GLU A 1 110 ? 4.473 -0.731 16.071 1.00 98.62 110 GLU A CA 1
ATOM 848 C C . GLU A 1 110 ? 2.950 -0.575 16.164 1.00 98.62 110 GLU A C 1
ATOM 850 O O . GLU A 1 110 ? 2.394 -0.737 17.247 1.00 98.62 110 GLU A O 1
ATOM 855 N N . LEU A 1 111 ? 2.288 -0.299 15.035 1.00 98.75 111 LEU A N 1
ATOM 856 C CA . LEU A 1 111 ? 0.830 -0.158 14.939 1.00 98.75 111 LEU A CA 1
ATOM 857 C C . LEU A 1 111 ? 0.089 -1.506 14.982 1.00 98.75 111 LEU A C 1
ATOM 859 O O . LEU A 1 111 ? -1.114 -1.532 15.214 1.00 98.75 111 LEU A O 1
ATOM 863 N N . ASP A 1 112 ? 0.798 -2.615 14.755 1.00 98.69 112 ASP A N 1
ATOM 864 C CA . ASP A 1 112 ? 0.270 -3.987 14.721 1.00 98.69 112 ASP A CA 1
ATOM 865 C C . ASP A 1 112 ? -0.846 -4.227 13.676 1.00 98.69 112 ASP A C 1
ATOM 867 O O . ASP A 1 112 ? -1.683 -5.127 13.809 1.00 98.69 112 ASP A O 1
ATOM 871 N N . VAL A 1 113 ? -0.823 -3.457 12.584 1.00 98.75 113 VAL A N 1
ATOM 872 C CA . VAL A 1 113 ? -1.789 -3.542 11.476 1.00 98.75 113 VAL A CA 1
ATOM 873 C C . VAL A 1 113 ? -1.211 -4.255 10.245 1.00 98.75 113 VAL A C 1
ATOM 875 O O . VAL A 1 113 ? 0.001 -4.224 10.026 1.00 98.75 113 VAL A O 1
ATOM 878 N N . PRO A 1 114 ? -2.045 -4.908 9.415 1.00 98.75 114 PRO A N 1
ATOM 879 C CA . PRO A 1 114 ? -1.609 -5.486 8.151 1.00 98.75 114 PRO A CA 1
ATOM 880 C C . PRO A 1 114 ? -1.374 -4.446 7.048 1.00 98.75 114 PRO A C 1
ATOM 882 O O . PRO A 1 114 ? -2.067 -3.430 6.967 1.00 98.75 114 PRO A O 1
ATOM 885 N N . ILE A 1 115 ? -0.466 -4.775 6.125 1.00 98.88 115 ILE A N 1
ATOM 886 C CA . ILE A 1 115 ? -0.391 -4.144 4.800 1.00 98.88 115 ILE A CA 1
ATOM 887 C C . ILE A 1 115 ? -0.816 -5.159 3.741 1.00 98.88 115 ILE A C 1
ATOM 889 O O . ILE A 1 115 ? -0.208 -6.222 3.597 1.00 98.88 115 ILE A O 1
ATOM 893 N N . TYR A 1 116 ? -1.875 -4.834 3.006 1.00 98.81 116 TYR A N 1
ATOM 894 C CA . TYR A 1 116 ? -2.329 -5.602 1.858 1.00 98.81 116 TYR A CA 1
ATOM 895 C C . TYR A 1 116 ? -1.515 -5.210 0.624 1.00 98.81 116 TYR A C 1
ATOM 897 O O . TYR A 1 116 ? -1.460 -4.042 0.244 1.00 98.81 116 TYR A O 1
ATOM 905 N N . PHE A 1 117 ? -0.919 -6.197 -0.030 1.00 98.56 117 PHE A N 1
ATOM 906 C CA . PHE A 1 117 ? -0.241 -6.041 -1.308 1.00 98.56 117 PHE A CA 1
ATOM 907 C C . PHE A 1 117 ? -1.190 -6.450 -2.433 1.00 98.56 117 PHE A C 1
ATOM 909 O O . PHE A 1 117 ? -1.616 -7.602 -2.513 1.00 98.56 117 PHE A O 1
ATOM 916 N N . HIS A 1 118 ? -1.561 -5.485 -3.270 1.00 98.50 118 HIS A N 1
ATOM 917 C CA . HIS A 1 118 ? -2.447 -5.678 -4.413 1.00 98.50 118 HIS A CA 1
ATOM 918 C C . HIS A 1 118 ? -1.676 -5.473 -5.720 1.00 98.50 118 HIS A C 1
ATOM 920 O O . HIS A 1 118 ? -0.775 -4.640 -5.796 1.00 98.50 118 HIS A O 1
ATOM 926 N N . SER A 1 119 ? -2.019 -6.216 -6.769 1.00 97.38 119 SER A N 1
ATOM 927 C CA . SER A 1 119 ? -1.321 -6.123 -8.052 1.00 97.38 119 SER A CA 1
ATOM 928 C C . SER A 1 119 ? -1.682 -4.850 -8.827 1.00 97.38 119 SER A C 1
ATOM 930 O O . SER A 1 119 ? -2.648 -4.131 -8.540 1.00 97.38 119 SER A O 1
ATOM 932 N N . ARG A 1 120 ? -0.916 -4.566 -9.878 1.00 95.50 120 ARG A N 1
ATOM 933 C CA . ARG A 1 120 ? -1.198 -3.473 -10.812 1.00 95.50 120 ARG A CA 1
ATOM 934 C C . ARG A 1 120 ? -0.821 -3.840 -12.233 1.00 95.50 120 ARG A C 1
ATOM 936 O O . ARG A 1 120 ? -0.027 -4.750 -12.464 1.00 95.50 120 ARG A O 1
ATOM 943 N N . TYR A 1 121 ? -1.351 -3.077 -13.184 1.00 93.75 121 TYR A N 1
ATOM 944 C CA . TYR A 1 121 ? -0.814 -3.079 -14.540 1.00 93.75 121 TYR A CA 1
ATOM 945 C C . TYR A 1 121 ? 0.584 -2.442 -14.558 1.00 93.75 121 TYR A C 1
ATOM 947 O O . TYR A 1 121 ? 0.845 -1.501 -13.788 1.00 93.75 121 TYR A O 1
ATOM 955 N N . PRO A 1 122 ? 1.475 -2.911 -15.449 1.00 89.38 122 PRO A N 1
ATOM 956 C CA . PRO A 1 122 ? 2.777 -2.295 -15.625 1.00 89.38 122 PRO A CA 1
ATOM 957 C C . PRO A 1 122 ? 2.618 -0.865 -16.176 1.00 89.38 122 PRO A C 1
ATOM 959 O O . PRO A 1 122 ? 1.632 -0.572 -16.862 1.00 89.38 122 PRO A O 1
ATOM 962 N N . PRO A 1 123 ? 3.570 0.041 -15.896 1.00 88.06 123 PRO A N 1
ATOM 963 C CA . PRO A 1 123 ? 3.661 1.337 -16.551 1.00 88.06 123 PRO A CA 1
ATOM 964 C C . PRO A 1 123 ? 3.530 1.216 -18.071 1.00 88.06 123 PRO A C 1
ATOM 966 O O . PRO A 1 123 ? 4.091 0.304 -18.673 1.00 88.06 123 PRO A O 1
ATOM 969 N N . ALA A 1 124 ? 2.838 2.165 -18.709 1.00 84.19 124 ALA A N 1
ATOM 970 C CA . ALA A 1 124 ? 2.623 2.144 -20.160 1.00 84.19 124 ALA A CA 1
ATOM 971 C C . ALA A 1 124 ? 3.942 2.030 -20.946 1.00 84.19 124 ALA A C 1
ATOM 973 O O . ALA A 1 124 ? 4.025 1.258 -21.896 1.00 84.19 124 ALA A O 1
ATOM 974 N N . LYS A 1 125 ? 4.997 2.703 -20.470 1.00 82.44 125 LYS A N 1
ATOM 975 C CA . LYS A 1 125 ? 6.350 2.644 -21.040 1.00 82.44 125 LYS A CA 1
ATOM 976 C C . LYS A 1 125 ? 6.948 1.232 -21.078 1.00 82.44 125 LYS A C 1
ATOM 978 O O . LYS A 1 125 ? 7.684 0.923 -22.005 1.00 82.44 125 LYS A O 1
ATOM 983 N N . ASP A 1 126 ? 6.609 0.357 -20.128 1.00 83.44 126 ASP A N 1
ATOM 984 C CA . ASP A 1 126 ? 7.079 -1.041 -20.122 1.00 83.44 126 ASP A CA 1
ATOM 985 C C . ASP A 1 126 ? 6.397 -1.898 -21.207 1.00 83.44 126 ASP A C 1
ATOM 987 O O . ASP A 1 126 ? 6.810 -3.028 -21.477 1.00 83.44 126 ASP A O 1
ATOM 991 N N . LEU A 1 127 ? 5.320 -1.383 -21.806 1.00 84.75 127 LEU A N 1
ATOM 992 C CA . LEU A 1 127 ? 4.571 -2.013 -22.893 1.00 84.75 127 LEU A CA 1
ATOM 993 C C . LEU A 1 127 ? 4.936 -1.432 -24.268 1.00 84.75 127 LEU A C 1
ATOM 995 O O . LEU A 1 127 ? 4.401 -1.890 -25.282 1.00 84.75 127 LEU A O 1
ATOM 999 N N . GLU A 1 128 ? 5.817 -0.433 -24.304 1.00 82.12 128 GLU A N 1
ATOM 1000 C CA . GLU A 1 128 ? 6.322 0.222 -25.509 1.00 82.12 128 GLU A CA 1
ATOM 1001 C C . GLU A 1 128 ? 7.676 -0.381 -25.941 1.00 82.12 128 GLU A C 1
ATOM 1003 O O . GLU A 1 128 ? 8.341 -1.084 -25.182 1.00 82.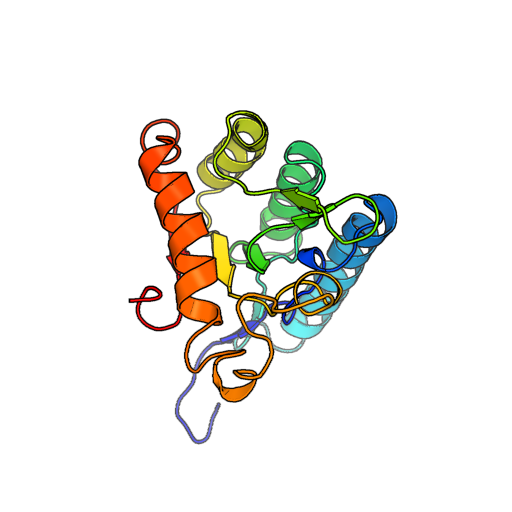12 128 GLU A O 1
ATOM 1008 N N . GLY A 1 129 ? 8.098 -0.119 -27.183 1.00 75.94 129 GLY A N 1
ATOM 1009 C CA . GLY A 1 129 ? 9.381 -0.585 -27.729 1.00 75.94 129 GLY A CA 1
ATOM 1010 C C . GLY A 1 129 ? 9.301 -1.829 -28.625 1.00 75.94 129 GLY A C 1
ATOM 1011 O O . GLY A 1 129 ? 8.224 -2.316 -28.970 1.00 75.94 129 GLY A O 1
ATOM 1012 N N . HIS A 1 130 ? 10.470 -2.313 -29.060 1.00 64.25 130 HIS A N 1
ATOM 1013 C CA . HIS A 1 130 ? 10.597 -3.467 -29.954 1.00 64.25 130 HIS A CA 1
ATOM 1014 C C . HIS A 1 130 ? 10.678 -4.767 -29.132 1.00 64.25 130 HIS A C 1
ATOM 1016 O O . HIS A 1 130 ? 11.717 -5.061 -28.553 1.00 64.25 130 HIS A O 1
ATOM 1022 N N . ASP A 1 131 ? 9.577 -5.527 -29.109 1.00 72.25 131 ASP A N 1
ATOM 1023 C CA . ASP A 1 131 ? 9.375 -6.789 -28.362 1.00 72.25 131 ASP A CA 1
ATOM 1024 C C . ASP A 1 131 ? 9.385 -6.674 -26.816 1.00 72.25 131 ASP A C 1
ATOM 1026 O O . ASP A 1 131 ? 10.201 -7.303 -26.139 1.00 72.25 131 ASP A O 1
ATOM 1030 N N . PRO A 1 132 ? 8.473 -5.888 -26.207 1.00 81.81 132 PRO A N 1
ATOM 1031 C CA . PRO A 1 132 ? 8.330 -5.863 -24.751 1.00 81.81 132 PRO A CA 1
ATOM 1032 C C . PRO A 1 132 ? 7.812 -7.214 -24.223 1.00 81.81 132 PRO A C 1
ATOM 1034 O O . PRO A 1 132 ? 7.125 -7.941 -24.945 1.00 81.81 132 PRO A O 1
ATOM 1037 N N . LYS A 1 133 ? 8.058 -7.523 -22.934 1.00 83.44 133 LYS A N 1
ATOM 1038 C CA . LYS A 1 133 ? 7.671 -8.790 -22.250 1.00 83.44 133 LYS A CA 1
ATOM 1039 C C . LYS A 1 133 ? 6.275 -9.286 -22.657 1.00 83.44 133 LYS A C 1
ATOM 1041 O O . LYS A 1 133 ? 6.090 -10.459 -22.985 1.00 83.44 133 LYS A O 1
ATOM 1046 N N . TYR A 1 134 ? 5.301 -8.375 -22.683 1.00 83.56 134 TYR A N 1
ATOM 1047 C CA . TYR A 1 134 ? 3.901 -8.669 -23.001 1.00 83.56 134 TYR A CA 1
ATOM 1048 C C . TYR A 1 134 ? 3.453 -8.259 -24.418 1.00 83.56 134 TYR A C 1
ATOM 1050 O O . TYR A 1 134 ? 2.282 -8.441 -24.729 1.00 83.56 134 TYR A O 1
ATOM 1058 N N . GLY A 1 135 ? 4.347 -7.769 -25.288 1.00 78.38 135 GLY A N 1
ATOM 1059 C CA . GLY A 1 135 ? 4.091 -7.148 -26.604 1.00 78.38 135 GLY A CA 1
ATOM 1060 C C . GLY A 1 135 ? 2.839 -7.607 -27.350 1.00 78.38 135 GLY A C 1
ATOM 1061 O O . GLY A 1 135 ? 1.760 -7.057 -27.141 1.00 78.38 135 GLY A O 1
ATOM 1062 N N . GLY A 1 136 ? 2.953 -8.615 -28.220 1.00 82.56 136 GLY A N 1
ATOM 1063 C CA . GLY A 1 136 ? 1.790 -9.224 -28.889 1.00 82.56 136 GLY A CA 1
ATOM 1064 C C . GLY A 1 136 ? 0.919 -10.092 -27.965 1.00 82.56 136 GLY A C 1
ATOM 1065 O O . GLY A 1 136 ? -0.138 -10.573 -28.364 1.00 82.56 136 GLY A O 1
ATOM 1066 N N . ARG A 1 137 ? 1.345 -10.296 -26.715 1.00 87.94 137 ARG A N 1
ATOM 1067 C CA . ARG A 1 137 ? 0.751 -11.207 -25.725 1.00 87.94 137 ARG A CA 1
ATOM 1068 C C . ARG A 1 137 ? -0.131 -10.457 -24.723 1.00 87.94 137 ARG A C 1
ATOM 1070 O O . ARG A 1 137 ? -0.205 -10.832 -23.558 1.00 87.94 137 ARG A O 1
ATOM 1077 N N . ARG A 1 138 ? -0.821 -9.400 -25.167 1.00 87.62 138 ARG A N 1
ATOM 1078 C CA . ARG A 1 138 ? -1.629 -8.528 -24.291 1.00 87.62 138 ARG A CA 1
ATOM 1079 C C . ARG A 1 138 ? -2.734 -9.260 -23.525 1.00 87.62 138 ARG A C 1
ATOM 1081 O O . ARG A 1 138 ? -3.143 -8.781 -22.480 1.00 87.62 138 ARG A O 1
ATOM 1088 N N . HIS A 1 139 ? -3.172 -10.425 -24.001 1.00 89.94 139 HIS A N 1
ATOM 1089 C CA . HIS A 1 139 ? -4.120 -11.296 -23.296 1.00 89.94 139 HIS A CA 1
ATOM 1090 C C . HIS A 1 139 ? -3.575 -11.861 -21.969 1.00 89.94 139 HIS A C 1
ATOM 1092 O O . HIS A 1 139 ? -4.352 -12.370 -21.171 1.00 89.94 139 HIS A O 1
ATOM 1098 N N . LEU A 1 140 ? -2.260 -11.776 -21.729 1.00 92.81 140 LEU A N 1
ATOM 1099 C CA . LEU A 1 140 ? -1.627 -12.142 -20.460 1.00 92.81 140 LEU A CA 1
ATOM 1100 C C . LEU A 1 140 ? -1.601 -10.982 -19.452 1.00 92.81 140 LEU A C 1
ATOM 1102 O O . LEU A 1 140 ? -1.266 -11.208 -18.292 1.00 92.81 140 LEU A O 1
ATOM 1106 N N . LEU A 1 141 ? -1.921 -9.749 -19.868 1.00 93.38 141 LEU A N 1
ATOM 1107 C CA . LEU A 1 141 ? -1.983 -8.601 -18.961 1.00 93.38 141 LEU A CA 1
ATOM 1108 C C . LEU A 1 141 ? -3.175 -8.728 -18.007 1.00 93.38 141 LEU A C 1
ATOM 1110 O O . LEU A 1 141 ? -4.243 -9.204 -18.391 1.00 93.38 141 LEU A O 1
ATOM 1114 N N . GLY A 1 142 ? -3.007 -8.246 -16.777 1.00 94.12 142 GLY A N 1
ATOM 1115 C CA . GLY A 1 142 ? -4.059 -8.294 -15.772 1.00 94.12 142 GLY A CA 1
ATOM 1116 C C . GLY A 1 142 ? -4.094 -9.597 -14.975 1.00 94.12 142 GLY A C 1
ATOM 1117 O O . GLY A 1 142 ? -3.105 -10.326 -14.871 1.00 94.12 142 GLY A O 1
ATOM 1118 N N . ALA A 1 143 ? -5.272 -9.880 -14.416 1.00 93.62 143 ALA A N 1
ATOM 1119 C CA . ALA A 1 143 ? -5.503 -10.957 -13.454 1.00 93.62 143 ALA A CA 1
ATOM 1120 C C . ALA A 1 143 ? -5.233 -12.370 -13.996 1.00 93.62 143 ALA A C 1
ATOM 1122 O O . ALA A 1 143 ? -4.975 -13.278 -13.216 1.00 93.62 143 ALA A O 1
ATOM 1123 N N . GLY A 1 144 ? -5.284 -12.567 -15.320 1.00 88.38 144 GLY A N 1
ATOM 1124 C CA . GLY A 1 144 ? -5.064 -13.882 -15.921 1.00 88.38 144 GLY A CA 1
ATOM 1125 C C . GLY A 1 144 ? -3.645 -14.405 -15.707 1.00 88.38 144 GLY A C 1
ATOM 1126 O O . GLY A 1 144 ? -3.479 -15.591 -15.439 1.00 88.38 144 GLY A O 1
ATOM 1127 N N . VAL A 1 145 ? -2.628 -13.537 -15.824 1.00 93.56 145 VAL A N 1
ATOM 1128 C CA . VAL A 1 145 ? -1.219 -13.934 -15.669 1.00 93.56 145 VAL A CA 1
ATOM 1129 C C . VAL A 1 145 ? -0.346 -12.839 -15.051 1.00 93.56 145 VAL A C 1
ATOM 1131 O O . VAL A 1 145 ? 0.308 -13.054 -14.038 1.00 93.56 145 VAL A O 1
ATOM 1134 N N . GLN A 1 146 ? -0.298 -11.653 -15.650 1.00 95.25 146 GLN A N 1
ATOM 1135 C CA . GLN A 1 146 ? 0.696 -10.639 -15.292 1.00 95.25 146 GLN A CA 1
ATOM 1136 C C . GLN A 1 146 ? 0.632 -10.204 -13.819 1.00 95.25 146 GLN A C 1
ATOM 1138 O O . GLN A 1 146 ? 1.681 -10.017 -13.207 1.00 95.25 146 GLN A O 1
ATOM 1143 N N . PHE A 1 147 ? -0.567 -10.077 -13.241 1.00 96.38 147 PHE A N 1
ATOM 1144 C CA . PHE A 1 147 ? -0.738 -9.632 -11.853 1.00 96.38 147 PHE A CA 1
ATOM 1145 C C . PHE A 1 147 ? -0.063 -10.544 -10.827 1.00 96.38 147 PHE A C 1
ATOM 1147 O O . PHE A 1 147 ? 0.579 -10.018 -9.917 1.00 96.38 147 PHE A O 1
ATOM 1154 N N . HIS A 1 148 ? -0.169 -11.868 -10.981 1.00 95.38 148 HIS A N 1
ATOM 1155 C CA . HIS A 1 148 ? 0.437 -12.792 -10.023 1.00 95.38 148 HIS A CA 1
ATOM 1156 C C . HIS A 1 148 ? 1.954 -12.872 -10.213 1.00 95.38 148 HIS A C 1
ATOM 1158 O O . HIS A 1 148 ? 2.697 -12.886 -9.235 1.00 95.38 148 HIS A O 1
ATOM 1164 N N . LEU A 1 149 ? 2.447 -12.861 -11.458 1.00 95.12 149 LEU A N 1
ATOM 1165 C CA . LEU A 1 149 ? 3.888 -12.921 -11.729 1.00 95.12 149 LEU A CA 1
ATOM 1166 C C . LEU A 1 149 ? 4.632 -11.703 -11.180 1.00 95.12 149 LEU A C 1
ATOM 1168 O O . LEU A 1 149 ? 5.711 -11.846 -10.608 1.00 95.12 149 LEU A O 1
ATOM 1172 N N . ASP A 1 150 ? 4.076 -10.510 -11.372 1.00 95.00 150 ASP A N 1
ATOM 1173 C CA . ASP A 1 150 ? 4.760 -9.286 -10.970 1.00 95.00 150 ASP A CA 1
ATOM 1174 C C . ASP A 1 150 ? 4.647 -9.074 -9.445 1.00 95.00 150 ASP A C 1
ATOM 1176 O O . ASP A 1 150 ? 5.651 -8.779 -8.796 1.00 95.00 150 ASP A O 1
ATOM 1180 N N . LEU A 1 151 ? 3.480 -9.336 -8.837 1.00 97.50 151 LEU A N 1
ATOM 1181 C CA . LEU A 1 151 ? 3.337 -9.187 -7.386 1.00 97.50 151 LEU A CA 1
ATOM 1182 C C . LEU A 1 151 ? 4.092 -10.273 -6.604 1.00 97.50 151 LEU A C 1
ATOM 1184 O O . LEU A 1 151 ? 4.733 -9.963 -5.598 1.00 97.50 151 LEU A O 1
ATOM 1188 N N . SER A 1 152 ? 4.092 -11.528 -7.070 1.00 97.19 152 SER A N 1
ATOM 1189 C CA . SER A 1 152 ? 4.879 -12.594 -6.430 1.00 97.19 152 SER A CA 1
ATOM 1190 C C . SER A 1 152 ? 6.372 -12.263 -6.420 1.00 97.19 152 SER A C 1
ATOM 1192 O O . SER A 1 152 ? 7.026 -12.494 -5.406 1.00 97.19 152 SER A O 1
ATOM 1194 N N . PHE A 1 153 ? 6.911 -11.641 -7.477 1.00 97.38 153 PHE A N 1
ATOM 1195 C CA . PHE A 1 153 ? 8.295 -11.156 -7.495 1.00 97.38 153 PHE A CA 1
ATOM 1196 C C . PHE A 1 153 ? 8.587 -10.164 -6.357 1.00 97.38 153 PHE A C 1
ATOM 1198 O O . PHE A 1 153 ? 9.621 -10.283 -5.694 1.00 97.38 153 PHE A O 1
ATOM 1205 N N . HIS A 1 154 ? 7.686 -9.213 -6.095 1.00 98.31 154 HIS A N 1
ATOM 1206 C CA . HIS A 1 154 ? 7.855 -8.254 -5.000 1.00 98.31 154 HIS A CA 1
ATOM 1207 C C . HIS A 1 154 ? 7.831 -8.962 -3.638 1.00 98.31 154 HIS A C 1
ATOM 1209 O O . HIS A 1 154 ? 8.715 -8.743 -2.808 1.00 98.31 154 HIS A O 1
ATOM 1215 N N . ILE A 1 155 ? 6.881 -9.877 -3.427 1.00 98.06 155 ILE A N 1
ATOM 1216 C CA . ILE A 1 155 ? 6.786 -10.649 -2.180 1.00 98.06 155 ILE A CA 1
ATOM 1217 C C . ILE A 1 155 ? 8.024 -11.533 -1.975 1.00 98.06 155 ILE A C 1
ATOM 1219 O O . ILE A 1 155 ? 8.586 -11.559 -0.879 1.00 98.06 155 ILE A O 1
ATOM 1223 N N . TYR A 1 156 ? 8.509 -12.206 -3.025 1.00 97.94 156 TYR A N 1
ATOM 1224 C CA . TYR A 1 156 ? 9.758 -12.966 -2.965 1.00 97.94 156 TYR A CA 1
ATOM 1225 C C . TYR A 1 156 ? 10.947 -12.073 -2.627 1.00 97.94 156 TYR A C 1
ATOM 1227 O O . TYR A 1 156 ? 11.740 -12.462 -1.774 1.00 97.94 156 TYR A O 1
ATOM 1235 N N . SER A 1 157 ? 11.034 -10.879 -3.222 1.00 98.19 157 SER A N 1
ATOM 1236 C CA . SER A 1 157 ? 12.080 -9.901 -2.905 1.00 98.19 157 SER A CA 1
ATOM 1237 C C . SER A 1 157 ? 12.062 -9.533 -1.420 1.00 98.19 157 SER A C 1
ATOM 1239 O O . SER A 1 157 ? 13.094 -9.620 -0.764 1.00 98.19 157 SER A O 1
ATOM 1241 N N . MET A 1 158 ? 10.892 -9.240 -0.837 1.00 98.50 158 MET A N 1
ATOM 1242 C CA . MET A 1 158 ? 10.772 -8.963 0.605 1.00 98.50 158 MET A CA 1
ATOM 1243 C C . MET A 1 158 ? 11.243 -10.136 1.478 1.00 98.50 158 MET A C 1
ATOM 1245 O O . MET A 1 158 ? 11.955 -9.926 2.465 1.00 98.50 158 MET A O 1
ATOM 1249 N N . CYS A 1 159 ? 10.875 -11.367 1.107 1.00 98.00 159 CYS A N 1
ATOM 1250 C CA . CYS A 1 159 ? 11.324 -12.579 1.791 1.00 98.00 159 CYS A CA 1
ATOM 1251 C C . CYS A 1 159 ? 12.845 -12.757 1.696 1.00 98.00 159 CYS A C 1
ATOM 1253 O O . CYS A 1 159 ? 13.506 -12.946 2.713 1.00 98.00 159 CYS A O 1
ATOM 1255 N N . SER A 1 160 ? 13.416 -12.674 0.491 1.00 98.12 160 SER A N 1
ATOM 1256 C CA . SER A 1 160 ? 14.850 -12.890 0.265 1.00 98.12 160 SER A CA 1
ATOM 1257 C C . SER A 1 160 ? 15.725 -11.765 0.809 1.00 98.12 160 SER A C 1
ATOM 1259 O O . SER A 1 160 ? 16.870 -12.008 1.180 1.00 98.12 160 SER A O 1
ATOM 1261 N N . SER A 1 161 ? 15.186 -10.549 0.893 1.00 98.38 161 SER A N 1
ATOM 1262 C CA . SER A 1 161 ? 15.851 -9.379 1.470 1.00 98.38 161 SER A CA 1
ATOM 1263 C C . SER A 1 161 ? 15.695 -9.312 2.995 1.00 98.38 161 SER A C 1
ATOM 1265 O O . SER A 1 161 ? 16.004 -8.280 3.591 1.00 98.38 161 SER A O 1
ATOM 1267 N N . ALA A 1 162 ? 15.237 -10.392 3.646 1.00 98.19 162 ALA A N 1
ATOM 1268 C CA . ALA A 1 162 ? 15.163 -10.543 5.101 1.00 98.19 162 ALA A CA 1
ATOM 1269 C C . ALA A 1 162 ? 14.298 -9.477 5.809 1.00 98.19 162 ALA A C 1
ATOM 1271 O O . ALA A 1 162 ? 14.551 -9.136 6.968 1.00 98.19 162 ALA A O 1
ATOM 1272 N N . VAL A 1 163 ? 13.279 -8.922 5.134 1.00 98.69 163 VAL A N 1
ATOM 1273 C CA . VAL A 1 163 ? 12.365 -7.935 5.748 1.00 98.69 163 VAL A CA 1
ATOM 1274 C C . VAL A 1 163 ? 11.666 -8.553 6.959 1.00 98.69 163 VAL A C 1
ATOM 1276 O O . VAL A 1 163 ? 11.634 -7.956 8.032 1.00 98.69 163 VAL A O 1
ATOM 1279 N N . PHE A 1 164 ? 11.173 -9.782 6.816 1.00 98.44 164 PHE A N 1
ATOM 1280 C CA . PHE A 1 164 ? 10.482 -10.498 7.889 1.00 98.44 164 PHE A CA 1
ATOM 1281 C C . PHE A 1 164 ? 11.419 -10.960 9.013 1.00 98.44 164 PHE A C 1
ATOM 1283 O O . PHE A 1 164 ? 10.966 -11.115 10.140 1.00 98.44 164 PHE A O 1
ATOM 1290 N N . ASP A 1 165 ? 12.722 -11.102 8.757 1.00 98.44 165 ASP A N 1
ATOM 129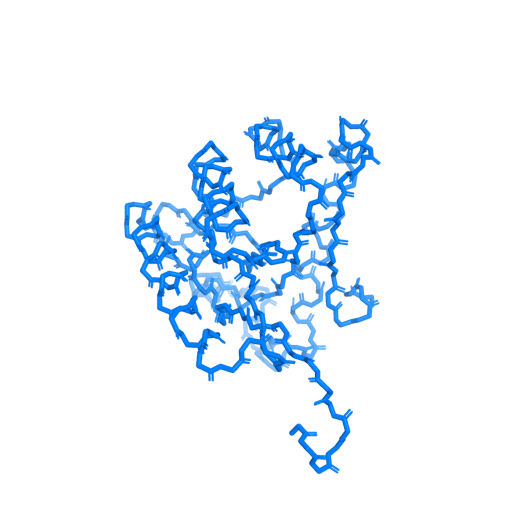1 C CA . ASP A 1 165 ? 13.697 -11.382 9.819 1.00 98.44 165 ASP A CA 1
ATOM 1292 C C . ASP A 1 165 ? 13.973 -10.126 10.660 1.00 98.44 165 ASP A C 1
ATOM 1294 O O . ASP A 1 165 ? 14.094 -10.202 11.884 1.00 98.44 165 ASP A O 1
ATOM 1298 N N . ARG A 1 166 ? 14.036 -8.949 10.017 1.00 98.31 166 ARG A N 1
ATOM 1299 C CA . ARG A 1 166 ? 14.185 -7.654 10.708 1.00 98.31 166 ARG A CA 1
ATOM 1300 C C . ARG A 1 166 ? 12.907 -7.236 11.444 1.00 98.31 166 ARG A C 1
ATOM 1302 O O . ARG A 1 166 ? 12.990 -6.623 12.509 1.00 98.31 166 ARG A O 1
ATOM 1309 N N . PHE A 1 167 ? 11.738 -7.589 10.906 1.00 98.69 167 PHE A N 1
ATOM 1310 C CA . PHE A 1 167 ? 10.416 -7.238 11.438 1.00 98.69 167 PHE A CA 1
ATOM 1311 C C . PHE A 1 167 ? 9.531 -8.487 11.613 1.00 98.69 167 PHE A C 1
ATOM 1313 O O . PHE A 1 167 ? 8.560 -8.672 10.876 1.00 98.69 167 PHE A O 1
ATOM 1320 N N . PRO A 1 168 ? 9.823 -9.350 12.605 1.00 98.44 168 PRO A N 1
ATOM 1321 C CA . PRO A 1 168 ? 9.206 -10.676 12.737 1.00 98.44 168 PRO A CA 1
ATOM 1322 C C . PRO A 1 168 ? 7.720 -10.675 13.108 1.00 98.44 168 PRO A C 1
ATOM 1324 O O . PRO A 1 168 ? 7.089 -11.728 13.081 1.00 98.44 168 PRO A O 1
ATOM 1327 N N . ARG A 1 169 ? 7.139 -9.525 13.474 1.00 98.44 169 ARG A N 1
ATOM 1328 C CA . ARG A 1 169 ? 5.690 -9.390 13.710 1.00 98.44 169 ARG A CA 1
ATOM 1329 C C . ARG A 1 169 ? 4.964 -8.662 12.578 1.00 98.44 169 ARG A C 1
ATOM 1331 O O . ARG A 1 169 ? 3.784 -8.357 12.724 1.00 98.44 169 ARG A O 1
ATOM 1338 N N . LEU A 1 170 ? 5.651 -8.355 11.475 1.00 97.94 170 LEU A N 1
ATOM 1339 C CA . LEU A 1 170 ? 5.033 -7.723 10.315 1.00 97.94 170 LEU A CA 1
ATOM 1340 C C . LEU A 1 170 ? 3.935 -8.630 9.739 1.00 97.94 170 LEU A C 1
ATOM 1342 O O . LEU A 1 170 ? 4.153 -9.818 9.503 1.00 97.94 170 LEU A O 1
ATOM 1346 N N . LYS A 1 171 ? 2.757 -8.055 9.489 1.00 98.25 171 LYS A N 1
ATOM 1347 C CA . LYS A 1 171 ? 1.611 -8.747 8.892 1.00 98.25 171 LYS A CA 1
ATOM 1348 C C . LYS A 1 171 ? 1.440 -8.260 7.456 1.00 98.25 171 LYS A C 1
ATOM 1350 O O . LYS A 1 171 ? 1.112 -7.097 7.234 1.00 98.25 171 LYS A O 1
ATOM 1355 N N . ILE A 1 172 ? 1.640 -9.147 6.488 1.00 98.12 172 ILE A N 1
ATOM 1356 C CA . ILE A 1 172 ? 1.367 -8.870 5.073 1.00 98.12 172 ILE A CA 1
ATOM 1357 C C . ILE A 1 172 ? 0.196 -9.733 4.619 1.00 98.12 172 ILE A C 1
ATOM 1359 O O . ILE A 1 172 ? 0.133 -10.921 4.937 1.00 98.12 172 ILE A O 1
ATOM 1363 N N . VAL A 1 173 ? -0.731 -9.126 3.882 1.00 98.50 173 VAL A N 1
ATOM 1364 C CA . VAL A 1 173 ? -1.852 -9.820 3.241 1.00 98.50 173 VAL A CA 1
ATOM 1365 C C . VAL A 1 173 ? -1.626 -9.795 1.739 1.00 98.50 173 VAL A C 1
ATOM 1367 O O . VAL A 1 173 ? -1.303 -8.755 1.173 1.00 98.50 173 VAL A O 1
ATOM 1370 N N . VAL A 1 174 ? -1.800 -10.945 1.099 1.00 97.94 174 VAL A N 1
ATOM 1371 C CA . VAL A 1 174 ? -1.639 -11.101 -0.345 1.00 97.94 174 VAL A CA 1
ATOM 1372 C C . VAL A 1 174 ? -2.930 -11.682 -0.910 1.00 97.94 174 VAL A C 1
ATOM 1374 O O . VAL A 1 174 ? -3.455 -12.669 -0.386 1.00 97.94 174 VAL A O 1
ATOM 1377 N N . GLY A 1 175 ? -3.456 -11.034 -1.947 1.00 94.94 175 GLY A N 1
ATOM 1378 C CA . GLY A 1 175 ? -4.687 -11.434 -2.620 1.00 94.94 175 GLY A CA 1
ATOM 1379 C C . GLY A 1 175 ? -4.565 -12.717 -3.431 1.00 94.94 175 GLY A C 1
ATOM 1380 O O . GLY A 1 175 ? -3.548 -13.402 -3.403 1.00 94.94 175 GLY A O 1
ATOM 1381 N N . HIS A 1 176 ? -5.645 -13.058 -4.137 1.00 96.62 176 HIS A N 1
ATOM 1382 C CA . HIS A 1 176 ? -5.647 -14.087 -5.187 1.00 96.62 176 HIS A CA 1
ATOM 1383 C C . HIS A 1 176 ? -4.998 -15.427 -4.767 1.00 96.62 176 HIS A C 1
ATOM 1385 O O . HIS A 1 176 ? -4.213 -16.011 -5.504 1.00 96.62 176 HIS A O 1
ATOM 1391 N N . LEU A 1 177 ? -5.310 -15.909 -3.554 1.00 95.31 177 LEU A N 1
ATOM 1392 C CA . LEU A 1 177 ? -4.733 -17.129 -2.953 1.00 95.31 177 LEU A CA 1
ATOM 1393 C C . LEU A 1 177 ? -3.198 -17.101 -2.776 1.00 95.31 177 LEU A C 1
ATOM 1395 O O . LEU A 1 177 ? -2.545 -18.147 -2.727 1.00 95.31 177 LEU A O 1
ATOM 1399 N N . GLY A 1 178 ? -2.638 -15.906 -2.588 1.00 91.94 178 GLY A N 1
ATOM 1400 C CA . GLY A 1 178 ? -1.218 -15.669 -2.346 1.00 91.94 178 GLY A CA 1
ATOM 1401 C C . GLY A 1 178 ? -0.390 -15.463 -3.613 1.00 91.94 178 GLY A C 1
ATOM 1402 O O . GLY A 1 178 ? 0.815 -15.685 -3.545 1.00 91.94 178 GLY A O 1
ATOM 1403 N N . GLU A 1 179 ? -1.018 -15.087 -4.735 1.00 92.38 179 GLU A N 1
ATOM 1404 C CA . GLU A 1 179 ? -0.376 -14.953 -6.059 1.00 92.38 179 GLU A CA 1
ATOM 1405 C C . GLU A 1 179 ? 0.416 -16.207 -6.472 1.00 92.38 179 GLU A C 1
ATOM 1407 O O . GLU A 1 179 ? 1.559 -16.121 -6.928 1.00 92.38 179 GLU A O 1
ATOM 1412 N N . LYS A 1 180 ? -0.184 -17.381 -6.242 1.00 74.69 180 LYS A N 1
ATOM 1413 C CA . LYS A 1 180 ? 0.407 -18.701 -6.506 1.00 74.69 180 LYS A CA 1
ATOM 1414 C C . LYS A 1 180 ? -0.030 -19.294 -7.836 1.00 74.69 180 LYS A C 1
ATOM 1416 O O . LYS A 1 180 ? -1.192 -19.058 -8.233 1.00 74.69 180 LYS A O 1
#

Secondary structure (DSSP, 8-state):
-GGGT---EEE-PPTTGGGG--SHHHHHHHHHHHHHHHHHHHHTTTTTEEE-EE---S-HHHHHHHHHHHHHHS----EEEESSEEETTTTEEE-S-SGGGHHHHHHHHHHT-EEEEE--PPPGGGG-SSS-TTTT-GGGTTTTTHHHHHHHHHHHHHHHTTHHHHSTT-EEEESHHHH-

Sequence (180 aa):
MDAEGVEYMLLSLTSPGCQGIPDQKLAEKSATEFNDWLAAEVTKNSTRFGGLAALSMHDPSQAAAELERTVTELNFFGGLVNDFQTMGDGSGKQYYDTPFYDPFWKKVQELDVPIYFHSRYPPAKDLEGHDPKYGGRRHLLGAGVQFHLDLSFHIYSMCSSAVFDRFPRLKIVVGHLGEK

Organism: Talaromyces rugulosus (NCBI:txid121627)

InterPro domains:
  IPR006680 Amidohydrolase-related [PF04909] (25-179)
  IPR032465 2-amino-3-carboxymuconate-6-semialdehyde decarboxylase [PTHR21240] (1-179)
  IPR032466 Metal-dependent hydrolase [SSF51556] (1-178)